Protein AF-A0A966RAK5-F1 (afdb_monomer)

Sequence (60 aa):
MSSFTKEEVFEFLDGMRDWGGINMYGAGPHIQEAFGVSRQEARNLLSEWMKTFSERHSTT

pLDDT: mean 91.18, std 11.51, range [43.62, 97.19]

Solvent-accessible surface area (backbone atoms only — not comparable to full-atom values): 3698 Å² total; per-residue (Å²): 128,88,84,78,56,72,65,60,56,41,53,54,49,51,53,48,56,75,69,57,84,59,61,74,94,64,43,40,65,56,44,20,70,75,69,71,45,52,73,65,55,20,46,51,53,51,51,51,42,64,72,45,43,62,69,78,65,60,79,127

Structure (mmCIF, N/CA/C/O backbone):
data_AF-A0A966RAK5-F1
#
_entry.id   AF-A0A966RAK5-F1
#
loop_
_atom_site.group_PDB
_atom_site.id
_atom_site.type_symbol
_atom_site.label_atom_id
_atom_site.label_alt_id
_atom_site.label_comp_id
_atom_site.label_asym_id
_atom_site.label_entity_id
_atom_site.label_seq_id
_atom_site.pdbx_PDB_ins_code
_atom_site.Cartn_x
_atom_site.Cartn_y
_atom_site.Cartn_z
_atom_site.occupancy
_atom_site.B_iso_or_equiv
_atom_site.auth_seq_id
_atom_site.auth_comp_id
_atom_site.auth_asym_id
_atom_site.auth_atom_id
_atom_site.pdbx_PDB_model_num
ATOM 1 N N . MET A 1 1 ? -18.868 -4.331 -3.881 1.00 43.62 1 MET A N 1
ATOM 2 C CA . MET A 1 1 ? -17.659 -3.630 -3.409 1.00 43.62 1 MET A CA 1
ATOM 3 C C . MET A 1 1 ? -16.949 -4.599 -2.499 1.00 43.62 1 MET A C 1
ATOM 5 O O . MET A 1 1 ? -17.496 -4.910 -1.449 1.00 43.62 1 MET A O 1
ATOM 9 N N . SER A 1 2 ? -15.838 -5.174 -2.952 1.00 57.28 2 SER A N 1
ATOM 10 C CA . SER A 1 2 ? -15.014 -6.012 -2.085 1.00 57.28 2 SER A CA 1
ATOM 11 C C . SER A 1 2 ? -14.509 -5.123 -0.954 1.00 57.28 2 SER A C 1
ATOM 13 O O . SER A 1 2 ? -13.819 -4.140 -1.204 1.00 57.28 2 SER A O 1
ATOM 15 N N . SER A 1 3 ? -14.968 -5.394 0.262 1.00 83.12 3 SER A N 1
ATOM 16 C CA . SER A 1 3 ? -14.507 -4.703 1.459 1.00 83.12 3 SER A CA 1
ATOM 17 C C . SER A 1 3 ? -13.260 -5.438 1.919 1.00 83.12 3 SER A C 1
ATOM 19 O O . SER A 1 3 ? -13.395 -6.509 2.499 1.00 83.12 3 SER A O 1
ATOM 21 N N . PHE A 1 4 ? -12.082 -4.909 1.600 1.00 88.62 4 PHE A N 1
ATOM 22 C CA . PHE A 1 4 ? -10.818 -5.425 2.119 1.00 88.62 4 PHE A CA 1
ATOM 23 C C . PHE A 1 4 ? -10.375 -4.597 3.332 1.00 88.62 4 PHE A C 1
ATOM 25 O O . PHE A 1 4 ? -10.746 -3.423 3.461 1.00 88.62 4 PHE A O 1
ATOM 32 N N . THR A 1 5 ? -9.584 -5.186 4.222 1.00 93.75 5 THR A N 1
ATOM 33 C CA . THR A 1 5 ? -8.980 -4.496 5.367 1.00 93.75 5 THR A CA 1
ATOM 34 C C . THR A 1 5 ? -7.524 -4.125 5.089 1.00 93.75 5 THR A C 1
ATOM 36 O O . THR A 1 5 ? -6.913 -4.559 4.111 1.00 93.75 5 THR A O 1
ATOM 39 N N . LYS A 1 6 ? -6.935 -3.280 5.943 1.00 93.94 6 LYS A N 1
ATOM 40 C CA . LYS A 1 6 ? -5.519 -2.911 5.800 1.00 93.94 6 LYS A CA 1
ATOM 41 C C . LYS A 1 6 ? -4.598 -4.106 6.024 1.00 93.94 6 LYS A C 1
ATOM 43 O O . LYS A 1 6 ? -3.561 -4.208 5.380 1.00 93.94 6 LYS A O 1
ATOM 48 N N . GLU A 1 7 ? -4.990 -4.998 6.922 1.00 94.12 7 GLU A N 1
ATOM 49 C CA . GLU A 1 7 ? -4.249 -6.201 7.279 1.00 94.12 7 GLU A CA 1
ATOM 50 C C . GLU A 1 7 ? -4.121 -7.135 6.073 1.00 94.12 7 GLU A C 1
ATOM 52 O O . GLU A 1 7 ? -3.023 -7.608 5.806 1.00 94.12 7 GLU A O 1
ATOM 57 N N . GLU A 1 8 ? -5.182 -7.299 5.274 1.00 95.75 8 GLU A N 1
ATOM 58 C CA . GLU A 1 8 ? -5.136 -8.085 4.030 1.00 95.75 8 GLU A CA 1
ATOM 59 C C . GLU A 1 8 ? -4.159 -7.488 3.006 1.00 95.75 8 GLU A C 1
ATOM 61 O O . GLU A 1 8 ? -3.422 -8.208 2.330 1.00 95.75 8 GLU A O 1
ATOM 66 N N . VAL A 1 9 ? -4.098 -6.155 2.911 1.00 96.06 9 VAL A N 1
ATOM 67 C CA . VAL A 1 9 ? -3.113 -5.474 2.055 1.00 96.06 9 VAL A CA 1
ATOM 68 C C . VAL A 1 9 ? -1.694 -5.704 2.572 1.00 96.06 9 VAL A C 1
ATOM 70 O O . VAL A 1 9 ? -0.761 -5.848 1.782 1.00 96.06 9 VAL A O 1
ATOM 73 N N . PHE A 1 10 ? -1.506 -5.724 3.890 1.00 96.31 10 PHE A N 1
ATOM 74 C CA . PHE A 1 10 ? -0.192 -5.918 4.493 1.00 96.31 10 PHE A CA 1
ATOM 75 C C . PHE A 1 10 ? 0.294 -7.357 4.346 1.00 96.31 10 PHE A C 1
ATOM 77 O O . PHE A 1 10 ? 1.448 -7.539 3.977 1.00 96.31 10 PHE A O 1
ATOM 84 N N . GLU A 1 11 ? -0.580 -8.345 4.527 1.00 95.69 11 GLU A N 1
ATOM 85 C CA . GLU A 1 11 ? -0.280 -9.760 4.285 1.00 95.69 11 GLU A CA 1
ATOM 86 C C . GLU A 1 11 ? 0.088 -10.006 2.816 1.00 95.69 11 GLU A C 1
ATOM 88 O O . GLU A 1 11 ? 1.082 -10.670 2.518 1.00 95.69 11 GLU A O 1
ATOM 93 N N . PHE A 1 12 ? -0.640 -9.383 1.882 1.00 95.88 12 PHE A N 1
ATOM 94 C CA . PHE A 1 12 ? -0.281 -9.401 0.465 1.00 95.88 12 PHE A CA 1
ATOM 95 C C . PHE A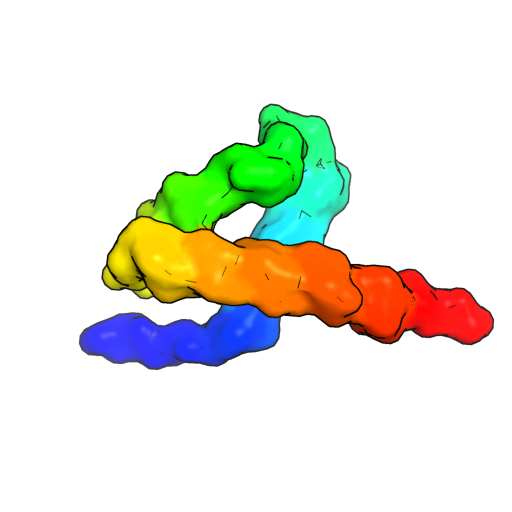 1 12 ? 1.135 -8.851 0.220 1.00 95.88 12 PHE A C 1
ATOM 97 O O . PHE A 1 12 ? 1.923 -9.453 -0.511 1.00 95.88 12 PHE A O 1
ATOM 104 N N . LEU A 1 13 ? 1.485 -7.722 0.845 1.00 96.44 13 LEU A N 1
ATOM 105 C CA . LEU A 1 13 ? 2.809 -7.107 0.712 1.00 96.44 13 LEU A CA 1
ATOM 106 C C . LEU A 1 13 ? 3.921 -7.919 1.387 1.00 96.44 13 LEU A C 1
ATOM 108 O O . LEU A 1 13 ? 5.029 -7.970 0.850 1.00 96.44 13 LEU A O 1
ATOM 112 N N . ASP A 1 14 ? 3.639 -8.560 2.520 1.00 95.56 14 ASP A N 1
ATOM 113 C CA . ASP A 1 14 ? 4.576 -9.458 3.197 1.00 95.56 14 ASP A CA 1
ATOM 114 C C . ASP A 1 14 ? 4.887 -10.662 2.284 1.00 95.56 14 ASP A C 1
ATOM 116 O O . ASP A 1 14 ? 6.055 -10.935 2.005 1.00 95.56 14 ASP A O 1
ATOM 120 N N . GLY A 1 15 ? 3.868 -11.257 1.650 1.00 95.19 15 GLY A N 1
ATOM 121 C CA . GLY A 1 15 ? 4.057 -12.308 0.642 1.00 95.19 15 GLY A CA 1
ATOM 122 C C . GLY A 1 15 ? 4.862 -11.858 -0.588 1.00 95.19 15 GLY A C 1
ATOM 123 O O . GLY A 1 15 ? 5.726 -12.593 -1.072 1.00 95.19 15 GLY A O 1
ATOM 124 N N . MET A 1 16 ? 4.644 -10.633 -1.087 1.00 95.12 16 MET A N 1
ATOM 125 C CA . MET A 1 16 ? 5.459 -10.082 -2.183 1.00 95.12 16 MET A CA 1
ATOM 126 C C . MET A 1 16 ? 6.925 -9.899 -1.780 1.00 95.12 16 MET A C 1
ATOM 128 O O . MET A 1 16 ? 7.825 -10.153 -2.587 1.00 95.12 16 MET A O 1
ATOM 132 N N . ARG A 1 17 ? 7.168 -9.447 -0.547 1.00 95.06 17 ARG A N 1
ATOM 133 C CA . ARG A 1 17 ? 8.516 -9.260 -0.011 1.00 95.06 17 ARG A CA 1
ATOM 134 C C . ARG A 1 17 ? 9.240 -10.596 0.127 1.00 95.06 17 ARG A C 1
ATOM 136 O O . ARG A 1 17 ? 10.396 -10.671 -0.284 1.00 95.06 17 ARG A O 1
ATOM 143 N N . ASP A 1 18 ? 8.568 -11.615 0.655 1.00 94.81 18 ASP A N 1
ATOM 144 C CA . ASP A 1 18 ? 9.126 -12.959 0.836 1.00 94.81 18 ASP A CA 1
ATOM 145 C C . ASP A 1 18 ? 9.453 -13.629 -0.501 1.00 94.81 18 ASP A C 1
ATOM 147 O O . ASP A 1 18 ? 10.478 -14.297 -0.637 1.00 94.81 18 ASP A O 1
ATOM 151 N N . TRP A 1 19 ? 8.621 -13.400 -1.520 1.00 94.81 19 TRP A N 1
ATOM 152 C CA . TRP A 1 19 ? 8.887 -13.874 -2.876 1.00 94.81 19 TRP A CA 1
ATOM 153 C C . TRP A 1 19 ? 10.099 -13.182 -3.525 1.00 94.81 19 TRP A C 1
ATOM 155 O O . TRP A 1 19 ? 10.826 -13.796 -4.306 1.00 94.81 19 TRP A O 1
ATOM 165 N N . GLY A 1 20 ? 10.337 -11.905 -3.211 1.00 92.56 20 GLY A N 1
ATOM 166 C CA . GLY A 1 20 ? 11.579 -11.201 -3.543 1.00 92.56 20 GLY A CA 1
ATOM 167 C C . GLY A 1 20 ? 11.787 -10.827 -5.018 1.00 92.56 20 GLY A C 1
ATOM 168 O O . GLY A 1 20 ? 12.856 -10.330 -5.367 1.00 92.56 20 GLY A O 1
ATOM 169 N N . GLY A 1 21 ? 10.807 -11.025 -5.902 1.00 89.62 21 GLY A N 1
ATOM 170 C CA 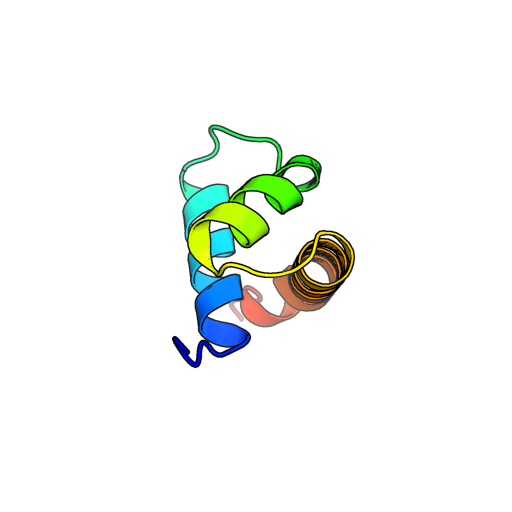. GLY A 1 21 ? 10.963 -10.723 -7.333 1.00 89.62 21 GLY A CA 1
ATOM 171 C C . GLY A 1 21 ? 10.555 -9.308 -7.766 1.00 89.62 21 GLY A C 1
ATOM 172 O O . GLY A 1 21 ? 10.662 -8.989 -8.949 1.00 89.62 21 GLY A O 1
ATOM 173 N N . ILE A 1 22 ? 10.132 -8.436 -6.839 1.00 92.62 22 ILE A N 1
ATOM 174 C CA . ILE A 1 22 ? 9.994 -6.992 -7.091 1.00 92.62 22 ILE A CA 1
ATOM 175 C C . ILE A 1 22 ? 10.637 -6.151 -5.987 1.00 92.62 22 ILE A C 1
ATOM 177 O O . ILE A 1 22 ? 10.725 -6.547 -4.827 1.00 92.62 22 ILE A O 1
ATOM 181 N N . ASN A 1 23 ? 11.034 -4.928 -6.341 1.00 93.19 23 ASN A N 1
ATOM 182 C CA . ASN A 1 23 ? 11.383 -3.920 -5.350 1.00 93.19 23 ASN A CA 1
ATOM 183 C C . ASN A 1 23 ? 10.101 -3.417 -4.662 1.00 93.19 23 ASN A C 1
ATOM 185 O O . ASN A 1 23 ? 9.207 -2.903 -5.333 1.00 93.19 23 ASN A O 1
ATOM 189 N N . MET A 1 24 ? 10.037 -3.495 -3.330 1.00 94.50 24 MET A N 1
ATOM 190 C CA . MET A 1 24 ? 8.854 -3.097 -2.555 1.00 94.50 24 MET A CA 1
ATOM 191 C C . MET A 1 24 ? 8.482 -1.611 -2.688 1.00 94.50 24 MET A C 1
ATOM 193 O O . MET A 1 24 ? 7.312 -1.268 -2.547 1.00 94.50 24 MET A O 1
ATOM 197 N N . TYR A 1 25 ? 9.410 -0.717 -3.054 1.00 93.00 25 TYR A N 1
ATOM 198 C CA . TYR A 1 25 ? 9.065 0.670 -3.419 1.00 93.00 25 TYR A CA 1
ATOM 199 C C . TYR A 1 25 ? 8.197 0.757 -4.686 1.00 93.00 25 TYR A C 1
ATOM 201 O O . TYR A 1 25 ? 7.486 1.743 -4.888 1.00 93.00 25 TYR A O 1
ATOM 209 N N . GLY A 1 26 ? 8.236 -0.280 -5.522 1.00 94.44 26 GLY A N 1
ATOM 210 C CA . GLY A 1 26 ? 7.432 -0.446 -6.725 1.00 94.44 26 GLY A CA 1
ATOM 211 C C . GLY A 1 26 ? 6.134 -1.229 -6.520 1.00 94.44 26 GLY A C 1
ATOM 212 O O . GLY A 1 26 ? 5.461 -1.482 -7.507 1.00 94.44 26 GLY A O 1
ATOM 213 N N . ALA A 1 27 ? 5.745 -1.596 -5.292 1.00 96.69 27 ALA A N 1
ATOM 214 C CA . ALA A 1 27 ? 4.565 -2.441 -5.056 1.00 96.69 27 ALA A CA 1
ATOM 215 C C . ALA A 1 27 ? 3.209 -1.718 -5.244 1.00 96.69 27 ALA A C 1
ATOM 217 O O . ALA A 1 27 ? 2.164 -2.354 -5.344 1.00 96.69 27 ALA A O 1
ATOM 218 N N . GLY A 1 28 ? 3.200 -0.383 -5.334 1.00 96.19 28 GLY A N 1
ATOM 219 C CA . GLY A 1 28 ? 1.971 0.421 -5.422 1.00 96.19 28 GLY A CA 1
ATOM 220 C C . GLY A 1 28 ? 1.003 0.061 -6.569 1.00 96.19 28 GLY A C 1
ATOM 221 O O . GLY A 1 28 ? -0.205 0.060 -6.339 1.00 96.19 28 GLY A O 1
ATOM 222 N N . PRO A 1 29 ? 1.456 -0.232 -7.805 1.00 96.88 29 PRO A N 1
ATOM 223 C CA . PRO A 1 29 ? 0.592 -0.723 -8.883 1.00 96.88 29 PRO A CA 1
ATOM 224 C C . PRO A 1 29 ? -0.075 -2.067 -8.574 1.00 96.88 29 PRO A C 1
ATOM 226 O O . PRO A 1 29 ? -1.246 -2.235 -8.890 1.00 96.88 29 PRO A O 1
ATOM 229 N N . HIS A 1 30 ? 0.617 -2.976 -7.886 1.00 96.38 30 HIS A N 1
ATOM 230 C CA . HIS A 1 30 ? 0.069 -4.288 -7.534 1.00 96.38 30 HIS A CA 1
ATOM 231 C C . HIS A 1 30 ? -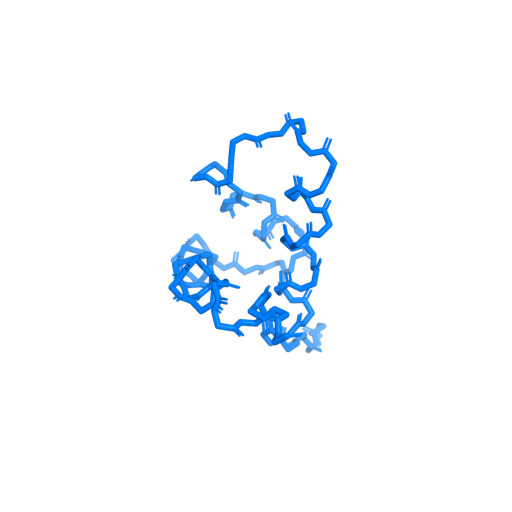1.042 -4.187 -6.484 1.00 96.38 30 HIS A C 1
ATOM 233 O O . HIS A 1 30 ? -2.030 -4.906 -6.572 1.00 96.38 30 HIS A O 1
ATOM 239 N N . ILE A 1 31 ? -0.942 -3.236 -5.548 1.00 96.38 31 ILE A N 1
ATOM 240 C CA . ILE A 1 31 ? -2.030 -2.942 -4.600 1.00 96.38 31 ILE A CA 1
ATOM 241 C C . ILE A 1 31 ? -3.267 -2.407 -5.345 1.00 96.38 31 ILE A C 1
ATOM 243 O O . ILE A 1 31 ? -4.389 -2.793 -5.034 1.00 96.38 31 ILE A O 1
ATOM 247 N N . GLN A 1 32 ? -3.080 -1.533 -6.342 1.00 96.75 32 GLN A N 1
ATOM 248 C CA . GLN A 1 32 ? -4.196 -1.005 -7.143 1.00 96.75 32 GLN A CA 1
ATOM 249 C C . GLN A 1 32 ? -4.900 -2.114 -7.921 1.00 96.75 32 GLN A C 1
ATOM 251 O O . GLN A 1 32 ? -6.125 -2.163 -7.932 1.00 96.75 32 GLN A O 1
ATOM 256 N N . GLU A 1 33 ? -4.132 -3.001 -8.551 1.00 95.50 33 GLU A N 1
ATOM 257 C CA . GLU A 1 33 ? -4.670 -4.116 -9.328 1.00 95.50 33 GLU A CA 1
ATOM 258 C C . GLU A 1 33 ? -5.387 -5.141 -8.440 1.00 95.50 33 GLU A C 1
ATOM 260 O O . GLU A 1 33 ? -6.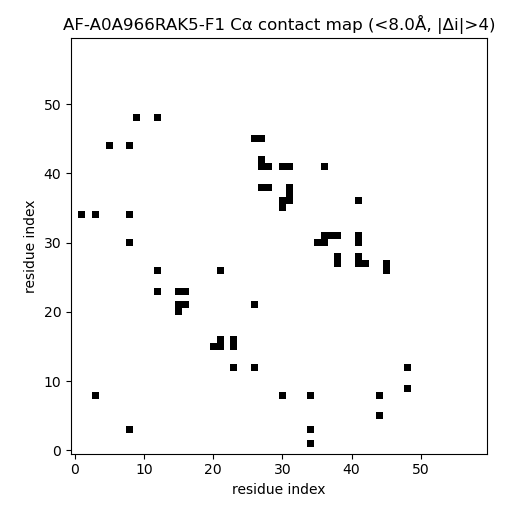504 -5.544 -8.757 1.00 95.50 33 GLU A O 1
ATOM 265 N N . ALA A 1 34 ? -4.788 -5.514 -7.305 1.00 95.25 34 ALA A N 1
ATOM 266 C CA . ALA A 1 34 ? -5.341 -6.527 -6.408 1.00 95.25 34 ALA A CA 1
ATOM 267 C C . ALA A 1 34 ? -6.587 -6.045 -5.645 1.00 95.25 34 ALA A C 1
ATOM 269 O O . ALA A 1 34 ? -7.537 -6.806 -5.473 1.00 95.25 34 ALA A O 1
ATOM 270 N N . PHE A 1 35 ? -6.602 -4.783 -5.202 1.00 95.06 35 PHE A N 1
ATOM 271 C CA . PHE A 1 35 ? -7.637 -4.258 -4.302 1.00 95.06 35 PHE A CA 1
ATOM 272 C C . PHE A 1 35 ? -8.556 -3.211 -4.950 1.00 95.06 35 PHE A C 1
ATOM 274 O O . PHE A 1 35 ? -9.507 -2.748 -4.321 1.00 95.06 35 PHE A O 1
ATOM 281 N N . GLY A 1 36 ? -8.310 -2.829 -6.207 1.00 95.31 36 GLY A N 1
ATOM 282 C CA . GLY A 1 36 ? -9.151 -1.882 -6.946 1.00 95.31 36 GLY A CA 1
ATOM 283 C C . GLY A 1 36 ? -9.132 -0.455 -6.388 1.00 95.31 36 GLY A C 1
ATOM 284 O O . GLY A 1 36 ? -10.109 0.276 -6.540 1.00 95.31 36 GLY A O 1
ATOM 285 N N . VAL A 1 37 ? -8.045 -0.063 -5.718 1.00 95.19 37 VAL A N 1
ATOM 286 C CA . VAL A 1 37 ? -7.902 1.250 -5.069 1.00 95.19 37 VAL A CA 1
ATOM 287 C C . VAL A 1 37 ? -7.294 2.299 -5.991 1.00 95.19 37 VAL A C 1
ATOM 289 O O . VAL A 1 37 ? -6.627 1.986 -6.979 1.00 95.19 37 VAL A O 1
ATOM 292 N N . SER A 1 38 ? -7.452 3.574 -5.636 1.00 96.56 38 SER A N 1
ATOM 293 C CA . SER A 1 38 ? -6.740 4.648 -6.322 1.00 96.56 38 SER A CA 1
ATOM 294 C C . SER A 1 38 ? -5.227 4.575 -6.082 1.00 96.56 38 SER A C 1
ATOM 296 O O . SER A 1 38 ? -4.733 4.071 -5.069 1.00 96.56 38 SER A O 1
ATOM 298 N N . ARG A 1 39 ? -4.458 5.186 -6.988 1.00 95.50 39 ARG A N 1
ATOM 299 C CA . ARG A 1 39 ? -3.002 5.336 -6.845 1.00 95.50 39 ARG A CA 1
ATOM 300 C C . ARG A 1 39 ? -2.589 5.969 -5.516 1.00 95.50 39 ARG A C 1
ATOM 302 O O . ARG A 1 39 ? -1.557 5.599 -4.956 1.00 95.50 39 ARG A O 1
ATOM 309 N N . GLN A 1 40 ? -3.363 6.941 -5.034 1.00 96.88 40 GLN A N 1
ATOM 310 C CA . GLN A 1 40 ? -3.063 7.631 -3.784 1.00 96.88 40 GLN A CA 1
ATOM 311 C C . GLN A 1 40 ? -3.292 6.716 -2.579 1.00 96.88 40 GLN A C 1
ATOM 313 O O . GLN A 1 40 ? -2.438 6.659 -1.696 1.00 96.88 40 GLN A O 1
ATOM 318 N N . GLU A 1 41 ? -4.395 5.968 -2.564 1.00 95.62 41 GLU A N 1
ATOM 319 C CA . GLU A 1 41 ? -4.691 4.988 -1.514 1.00 95.62 41 GLU A CA 1
ATOM 320 C C . GLU A 1 41 ? -3.639 3.882 -1.472 1.00 95.62 41 GLU A C 1
ATOM 322 O O . GLU A 1 41 ? -3.079 3.621 -0.410 1.00 95.62 41 GLU A O 1
ATOM 327 N N . ALA A 1 42 ? -3.271 3.314 -2.623 1.00 97.19 42 ALA A N 1
ATOM 328 C CA . ALA A 1 42 ? -2.204 2.319 -2.700 1.00 97.19 42 ALA A CA 1
ATOM 329 C C . ALA A 1 42 ? -0.865 2.847 -2.170 1.00 97.19 42 ALA A C 1
ATOM 331 O O . ALA A 1 42 ? -0.163 2.152 -1.438 1.00 97.19 42 ALA A O 1
ATOM 332 N N . ARG A 1 43 ? -0.505 4.095 -2.500 1.00 96.31 43 ARG A N 1
ATOM 333 C CA . ARG A 1 43 ? 0.723 4.720 -1.989 1.00 96.31 43 ARG A CA 1
ATOM 334 C C . ARG A 1 43 ? 0.664 4.938 -0.477 1.00 96.31 43 ARG A C 1
ATOM 336 O O . ARG A 1 43 ? 1.684 4.773 0.191 1.00 96.31 43 ARG A O 1
ATOM 343 N N . ASN A 1 44 ? -0.501 5.303 0.055 1.00 97.00 44 ASN A N 1
ATOM 344 C CA . ASN A 1 44 ? -0.704 5.473 1.491 1.00 97.00 44 ASN A CA 1
ATOM 345 C C . ASN A 1 44 ? -0.574 4.132 2.224 1.00 97.00 44 ASN A C 1
ATOM 347 O O . ASN A 1 44 ? 0.195 4.054 3.179 1.00 97.00 44 ASN A O 1
ATOM 351 N N . LEU A 1 45 ? -1.238 3.083 1.730 1.00 96.94 45 LEU A N 1
ATOM 352 C CA . LEU A 1 45 ? -1.167 1.725 2.276 1.00 96.94 45 LEU A CA 1
ATOM 353 C C . LEU A 1 45 ? 0.265 1.182 2.249 1.00 96.94 45 LEU A C 1
ATOM 355 O O . LEU A 1 45 ? 0.758 0.707 3.266 1.00 96.94 45 LEU A O 1
ATOM 359 N N . LEU A 1 46 ? 0.973 1.334 1.126 1.00 97.06 46 LEU A N 1
ATOM 360 C CA . LEU A 1 46 ? 2.373 0.922 1.012 1.00 97.06 46 LEU A CA 1
ATOM 361 C C . LEU A 1 46 ? 3.278 1.662 2.009 1.00 97.06 46 LEU A C 1
ATOM 363 O O . LEU A 1 46 ? 4.136 1.057 2.644 1.00 97.06 46 LEU A O 1
ATOM 367 N N . SER A 1 47 ? 3.092 2.975 2.157 1.00 97.00 47 SER A N 1
ATOM 368 C CA . SER A 1 47 ? 3.858 3.792 3.106 1.00 97.00 47 SER A CA 1
ATOM 369 C C . SER A 1 47 ? 3.595 3.379 4.556 1.00 97.00 47 SER A C 1
ATOM 371 O O . SER A 1 47 ? 4.528 3.276 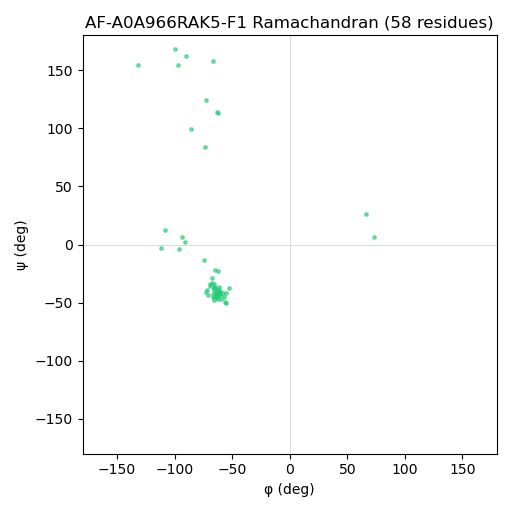5.351 1.00 97.00 47 SER A O 1
ATOM 373 N N . GLU A 1 48 ? 2.335 3.113 4.903 1.00 96.44 48 GLU A N 1
ATOM 374 C CA . GLU A 1 48 ? 1.936 2.634 6.228 1.00 96.44 48 GLU A CA 1
ATOM 375 C C . GLU A 1 48 ? 2.532 1.253 6.522 1.00 96.44 48 GLU A C 1
ATOM 377 O O . GLU A 1 48 ? 3.135 1.060 7.581 1.00 96.44 48 GLU A O 1
ATOM 382 N N . TRP A 1 49 ? 2.468 0.340 5.548 1.00 97.12 49 TRP A N 1
ATOM 383 C CA . TRP A 1 49 ? 3.096 -0.976 5.619 1.00 97.12 49 TRP A CA 1
ATOM 384 C C . TRP A 1 49 ? 4.595 -0.864 5.901 1.00 97.12 49 TRP A C 1
ATOM 386 O O . TRP A 1 49 ? 5.063 -1.488 6.848 1.00 97.12 49 TRP A O 1
ATOM 396 N N . MET A 1 50 ? 5.331 -0.033 5.146 1.00 94.50 50 MET A N 1
ATOM 397 C CA . MET A 1 50 ? 6.781 0.153 5.318 1.00 94.50 50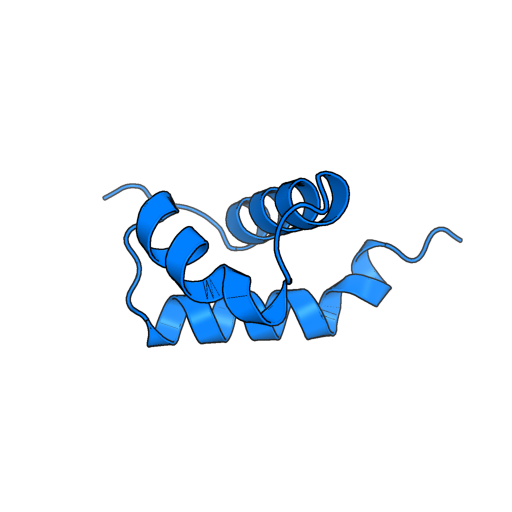 MET A CA 1
ATOM 398 C C . MET A 1 50 ? 7.144 0.681 6.707 1.00 94.50 50 MET A C 1
ATOM 400 O O . MET A 1 50 ? 8.116 0.222 7.301 1.00 94.50 50 MET A O 1
ATOM 404 N N . LYS A 1 51 ? 6.377 1.648 7.224 1.00 94.94 51 LYS A N 1
ATOM 405 C CA . LYS A 1 51 ? 6.623 2.253 8.543 1.00 94.94 51 LYS A CA 1
ATOM 406 C C . LYS A 1 51 ? 6.432 1.257 9.679 1.00 94.94 51 LYS A C 1
ATOM 408 O O . LYS A 1 51 ? 7.198 1.274 10.631 1.00 94.94 51 LYS A O 1
ATOM 413 N N . THR A 1 52 ? 5.418 0.408 9.563 1.00 93.56 52 THR A N 1
ATOM 414 C CA . THR A 1 52 ? 5.034 -0.548 10.611 1.00 93.56 52 THR A 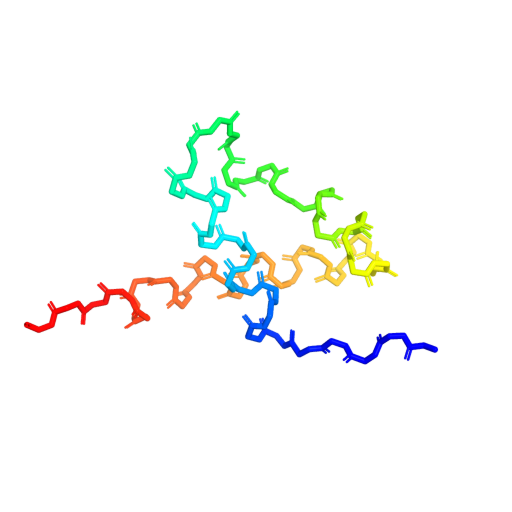CA 1
ATOM 415 C C . THR A 1 52 ? 5.637 -1.940 10.391 1.00 93.56 52 THR A C 1
ATOM 417 O O . THR A 1 52 ? 5.488 -2.811 11.241 1.00 93.56 52 THR A O 1
ATOM 420 N N . PHE A 1 53 ? 6.351 -2.168 9.279 1.00 90.94 53 PHE A N 1
ATOM 421 C CA . PHE A 1 53 ? 6.907 -3.476 8.918 1.00 90.94 53 PHE A 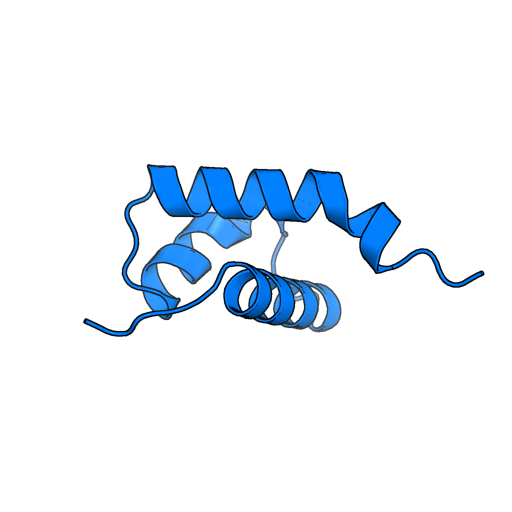CA 1
ATOM 422 C C . PHE A 1 53 ? 7.816 -4.038 10.014 1.00 90.94 53 PHE A C 1
ATOM 424 O O . PHE A 1 53 ? 7.625 -5.178 10.436 1.00 90.94 53 PHE A O 1
ATOM 431 N N . SER A 1 54 ? 8.764 -3.229 10.499 1.00 87.56 54 SER A N 1
ATOM 432 C CA . SER A 1 54 ? 9.706 -3.642 11.543 1.00 87.56 54 SER A CA 1
ATOM 433 C C . SER A 1 54 ? 8.995 -4.017 12.838 1.00 87.56 54 SER A C 1
ATOM 435 O O . SER A 1 54 ? 9.364 -5.003 13.459 1.00 87.56 54 SER A O 1
ATOM 437 N N . GLU A 1 55 ? 7.963 -3.272 13.235 1.00 89.44 55 GLU A N 1
ATOM 438 C CA . GLU A 1 55 ? 7.192 -3.547 14.453 1.00 89.44 55 GLU A CA 1
ATOM 439 C C . GLU A 1 55 ? 6.419 -4.865 14.333 1.00 89.44 55 GLU A C 1
ATOM 441 O O . GLU A 1 55 ? 6.447 -5.676 15.254 1.00 89.44 55 GLU A O 1
ATOM 446 N N . ARG A 1 56 ? 5.799 -5.126 13.174 1.00 86.19 56 ARG A N 1
ATOM 447 C CA . ARG A 1 56 ? 5.066 -6.379 12.920 1.00 86.19 56 ARG A CA 1
ATOM 448 C C . ARG A 1 56 ? 5.968 -7.615 12.856 1.00 86.19 56 ARG A C 1
ATOM 450 O O . ARG A 1 56 ? 5.517 -8.701 13.193 1.00 86.19 56 ARG A O 1
ATOM 457 N N . HIS A 1 57 ? 7.224 -7.449 12.440 1.00 84.06 57 HIS A N 1
ATOM 458 C CA . HIS A 1 57 ? 8.190 -8.542 12.262 1.00 84.06 57 HIS A CA 1
ATOM 459 C C . HIS A 1 57 ? 9.297 -8.556 13.322 1.00 84.06 57 HIS A C 1
ATOM 461 O O . HIS A 1 57 ? 10.292 -9.266 13.172 1.00 84.06 57 HIS A O 1
ATOM 467 N N . SER A 1 58 ? 9.148 -7.782 14.399 1.00 82.00 58 SER A N 1
ATOM 468 C CA . SER A 1 58 ? 10.055 -7.846 15.543 1.00 82.00 58 SER A CA 1
ATOM 469 C C . SER A 1 58 ? 9.774 -9.123 16.333 1.00 82.0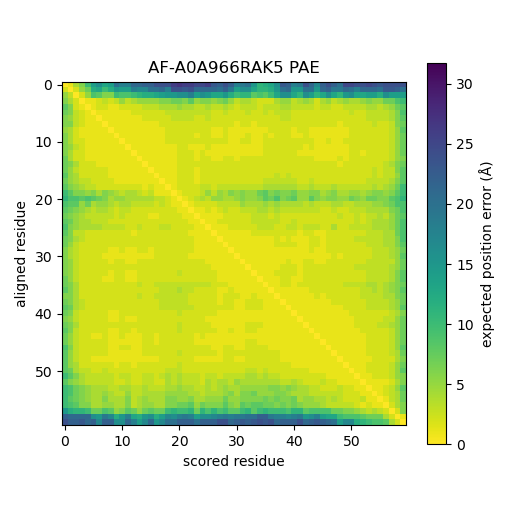0 58 SER A C 1
ATOM 471 O O . SER A 1 58 ? 9.023 -9.118 17.305 1.00 82.00 58 SER A O 1
ATOM 473 N N . THR A 1 59 ? 10.367 -10.240 15.912 1.00 55.47 59 THR A N 1
ATOM 474 C CA . THR A 1 59 ? 10.496 -11.425 16.767 1.00 55.47 59 THR A CA 1
ATOM 475 C C . THR A 1 59 ? 11.361 -11.058 17.971 1.00 55.47 59 THR A C 1
ATOM 477 O O . THR A 1 59 ? 12.536 -10.731 17.800 1.00 55.47 59 THR A O 1
ATOM 480 N N . THR A 1 60 ? 10.753 -11.061 19.161 1.00 45.62 60 THR A N 1
ATOM 481 C CA . THR A 1 60 ? 11.474 -11.099 20.447 1.00 45.62 60 THR A CA 1
ATOM 482 C C . THR A 1 60 ? 12.242 -12.407 20.577 1.00 45.62 60 THR A C 1
ATOM 484 O O . THR A 1 60 ? 11.693 -13.442 20.136 1.00 45.62 60 THR A O 1
#

Secondary structure (DSSP, 8-state):
-----HHHHHHHHHHHHHH-SS-GGG-HHHHHHHH---HHHHHHHHHHHHHHHHHHT---

Mean predicted aligned error: 3.8 Å

Nearest PDB structures (foldseek):
  2r5z-assembly1_A  TM=5.523E-01  e=1.285E+00  Drosophila melanogaster
  1mnm-assembly1_C  TM=6.115E-01  e=2.276E+00  Saccharomyces cerevisiae
  5zjr-assembly1_A  TM=5.036E-01  e=5.538E+00  Drosophila melanogaster

Foldseek 3Di:
DPDDDLVVVLVVLVVVVVVPPDDLVPCLVVSCVVVVDDSVVSNVSSVVSVVCVCVVPPDD

Radius of gyration: 11.34 Å; Cα contacts (8 Å, |Δi|>4): 32; chains: 1; bounding box: 29×22×30 Å